Protein AF-A0A3A6N6V8-F1 (afdb_monomer_lite)

Sequence (165 aa):
DFDPGDMFRSLVLMVSLKITSVTEWADKLTKSEQQKALAHLAVDSGADLVLGHHPHVLQGIEEYRGRLILYSLGNFVFDRQIQPGTDETFILELTISGGKWKEAALTPIKIVNCQPRPAEEKKGEEILLRLQKYSQGLNTSLVIREGRGYLENKKPEDKMRSLVK

Foldseek 3Di:
DDDPVQPDPPPQPAPADDDDDPDPDPPLAAPDPVLVVVQLVCVVVPHLEYEYADSLAFAEWAQDPQHIYGNYQHDQFDAPPDDPRSQKGWDWDWDDGPSHTDKIKTFIWGQDNRHTDGDDLVVLVVNQVSRQVNHPPRQWDWDDDPSMIIIDRPDPVNVVVVVVD

Secondary structure (DSSP, 8-state):
---GGGSS-------------S-TTTTTSS--HHHHHHHHHHHHTT-SEEE---SSSB--EEEETTEEEES-BB-SS--S---TTSSEEEEEEEEEETTEEEEEEEEEEEEETTEEEEPPHHHHHHHHHHHHHHTTTTT-EEEEETTEEEEE---HHHHHHSS--

Radius of gyration: 16.56 Å; chains: 1; bounding box: 37×44×47 Å

Structure (mmCIF, N/CA/C/O backbone):
data_AF-A0A3A6N6V8-F1
#
_entry.id   AF-A0A3A6N6V8-F1
#
loop_
_atom_site.group_PDB
_atom_site.id
_atom_site.type_symbol
_atom_site.label_atom_id
_atom_site.label_alt_id
_atom_site.label_comp_id
_atom_site.label_asym_id
_atom_site.label_entity_id
_atom_site.label_seq_id
_atom_site.pdbx_PDB_ins_code
_atom_site.Cartn_x
_atom_site.Cartn_y
_atom_site.Cartn_z
_atom_site.occupancy
_atom_site.B_iso_or_equiv
_atom_site.auth_seq_id
_atom_site.auth_comp_id
_atom_site.auth_asym_id
_atom_site.auth_atom_id
_atom_site.pdbx_PDB_model_num
ATOM 1 N N . ASP A 1 1 ? -8.612 -24.478 22.063 1.00 39.72 1 ASP A N 1
ATOM 2 C CA . ASP A 1 1 ? -9.962 -24.120 21.594 1.00 39.72 1 ASP A CA 1
ATOM 3 C C . ASP A 1 1 ? -9.860 -23.360 20.286 1.00 39.72 1 ASP A C 1
ATOM 5 O O . ASP A 1 1 ? -9.450 -22.209 20.268 1.00 39.72 1 ASP A O 1
ATOM 9 N N . PHE A 1 2 ? -10.080 -24.079 19.187 1.00 37.66 2 PHE A N 1
ATOM 10 C CA . PHE A 1 2 ? -10.041 -23.584 17.812 1.00 37.66 2 PHE A CA 1
ATOM 11 C C . PHE A 1 2 ? -11.498 -23.471 17.361 1.00 37.66 2 PHE A C 1
ATOM 13 O O . PHE A 1 2 ? -12.161 -24.499 17.235 1.00 37.66 2 PHE A O 1
ATOM 20 N N . ASP A 1 3 ? -12.007 -22.246 17.219 1.00 39.50 3 ASP A N 1
ATOM 21 C CA . ASP A 1 3 ? -13.372 -21.985 16.756 1.00 39.50 3 ASP A CA 1
ATOM 22 C C . ASP A 1 3 ? -13.388 -21.936 15.214 1.00 39.50 3 ASP A C 1
ATOM 24 O O . ASP A 1 3 ? -12.788 -21.035 14.620 1.00 39.50 3 ASP A O 1
ATOM 28 N N . PRO A 1 4 ? -14.049 -22.888 14.530 1.00 47.50 4 PRO A N 1
ATOM 29 C CA . PRO A 1 4 ? -14.130 -22.917 13.070 1.00 47.50 4 PRO A CA 1
ATOM 30 C C . PRO A 1 4 ? -14.914 -21.738 12.468 1.00 47.50 4 PRO A C 1
ATOM 32 O O . PRO A 1 4 ? -14.865 -21.548 11.252 1.00 47.50 4 PRO A O 1
ATOM 35 N N . GLY A 1 5 ? -15.638 -20.957 13.281 1.00 40.28 5 GLY A N 1
ATOM 36 C CA . GLY A 1 5 ? -16.411 -19.789 12.846 1.00 40.28 5 GLY A CA 1
ATOM 37 C C . GLY A 1 5 ? -15.577 -18.562 12.449 1.00 40.28 5 GLY A C 1
ATOM 38 O O . GLY A 1 5 ? -16.107 -17.667 11.790 1.00 40.28 5 GLY A O 1
ATOM 39 N N . ASP A 1 6 ? -14.283 -18.534 12.790 1.00 43.00 6 ASP A N 1
ATOM 40 C CA . ASP A 1 6 ? -13.344 -17.461 12.415 1.00 43.00 6 ASP A CA 1
ATOM 41 C C . ASP A 1 6 ? -12.801 -17.597 10.978 1.00 43.00 6 ASP A C 1
ATOM 43 O O . ASP A 1 6 ? -12.171 -16.680 10.442 1.00 43.00 6 ASP A O 1
ATOM 47 N N . MET A 1 7 ? -13.071 -18.721 10.308 1.00 36.72 7 MET A N 1
ATOM 48 C CA . MET A 1 7 ? -12.764 -18.890 8.892 1.00 36.72 7 MET A CA 1
ATOM 49 C C . MET A 1 7 ? -13.855 -18.229 8.033 1.00 36.72 7 MET A C 1
ATOM 51 O O . MET A 1 7 ? -14.964 -18.737 7.907 1.00 36.72 7 MET A O 1
ATOM 55 N N . PHE A 1 8 ? -13.502 -17.127 7.368 1.00 38.22 8 PHE A N 1
ATOM 56 C CA . PHE A 1 8 ? -14.240 -16.521 6.244 1.00 38.22 8 PHE A CA 1
ATOM 57 C C . PHE A 1 8 ? -15.467 -15.649 6.560 1.00 38.22 8 PHE A C 1
ATOM 59 O O . PHE A 1 8 ? -16.519 -15.766 5.930 1.00 38.22 8 PHE A O 1
ATOM 66 N N . ARG A 1 9 ? -15.293 -14.639 7.418 1.00 30.67 9 ARG A N 1
ATOM 67 C CA . ARG A 1 9 ? -16.097 -13.402 7.341 1.00 30.67 9 ARG A CA 1
ATOM 68 C C . ARG A 1 9 ? -15.229 -12.152 7.198 1.00 30.67 9 ARG A C 1
ATOM 70 O O . ARG A 1 9 ? -15.380 -11.194 7.942 1.00 30.67 9 ARG A O 1
ATOM 77 N N .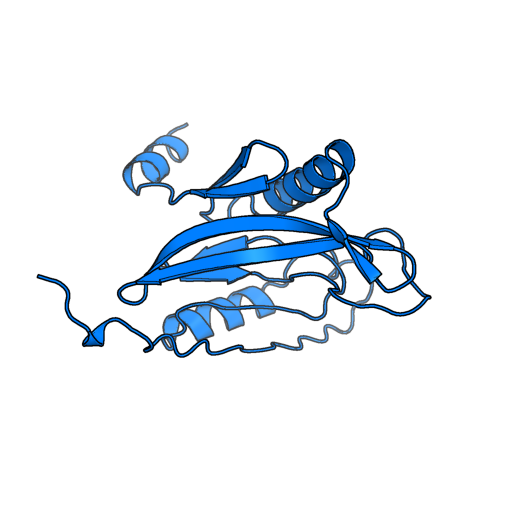 SER A 1 10 ? -14.328 -12.136 6.221 1.00 33.53 10 SER A N 1
ATOM 78 C CA . SER A 1 10 ? -13.775 -10.878 5.711 1.00 33.53 10 SER A CA 1
ATOM 79 C C . SER A 1 10 ? -14.559 -10.476 4.463 1.00 33.53 10 SER A C 1
ATOM 81 O O . SER A 1 10 ? -14.251 -10.876 3.342 1.00 33.53 10 SER A O 1
ATOM 83 N N . LEU A 1 11 ? -15.619 -9.687 4.651 1.00 31.56 11 LEU A N 1
ATOM 84 C CA . LEU A 1 11 ? -16.211 -8.939 3.547 1.00 31.56 11 LEU A CA 1
ATOM 85 C C . LEU A 1 11 ? -15.203 -7.844 3.167 1.00 31.56 11 LEU A C 1
ATOM 87 O O . LEU A 1 11 ? -15.182 -6.769 3.759 1.00 31.56 11 LEU A O 1
ATOM 91 N N . VAL A 1 12 ? -14.321 -8.130 2.209 1.00 34.94 12 VAL A N 1
ATOM 92 C CA . VAL A 1 12 ? -13.435 -7.115 1.627 1.00 34.94 12 VAL A CA 1
ATOM 93 C C . VAL A 1 12 ? -14.300 -6.219 0.744 1.00 34.94 12 VAL A C 1
ATOM 95 O O . VAL A 1 12 ? -14.546 -6.523 -0.422 1.00 34.94 12 VAL A O 1
ATOM 98 N N . LEU A 1 13 ? -14.814 -5.123 1.306 1.00 28.58 13 LEU A N 1
ATOM 99 C CA . LEU A 1 13 ? -15.508 -4.105 0.524 1.00 28.58 13 LEU A CA 1
ATOM 100 C C . LEU A 1 13 ? -14.460 -3.324 -0.287 1.00 28.58 13 LEU A C 1
ATOM 102 O O . LEU A 1 13 ? -13.893 -2.336 0.171 1.00 28.58 13 LEU A O 1
ATOM 106 N N . MET A 1 14 ? -14.160 -3.798 -1.497 1.00 35.28 14 MET A N 1
ATOM 107 C CA . MET A 1 14 ? -13.282 -3.098 -2.434 1.00 35.28 14 MET A CA 1
ATOM 108 C C . MET A 1 14 ? -14.033 -1.903 -3.032 1.00 35.28 14 MET A C 1
ATOM 110 O O . MET A 1 14 ? -14.703 -2.015 -4.057 1.00 35.28 14 MET A O 1
ATOM 114 N N . VAL A 1 15 ? -13.939 -0.741 -2.387 1.00 34.16 15 VAL A N 1
ATOM 115 C CA . VAL A 1 15 ? -14.457 0.509 -2.956 1.00 34.16 15 VAL A CA 1
ATOM 116 C C . VAL A 1 15 ? -13.404 1.082 -3.903 1.00 34.16 15 VAL A C 1
ATOM 118 O O . VAL A 1 15 ? -12.492 1.788 -3.482 1.00 34.16 15 VAL A O 1
ATOM 121 N N . SER A 1 16 ? -13.524 0.781 -5.199 1.00 37.09 16 SER A N 1
ATOM 122 C CA . SER A 1 16 ? -12.739 1.462 -6.233 1.00 37.09 16 SER A CA 1
ATOM 123 C C . SER A 1 1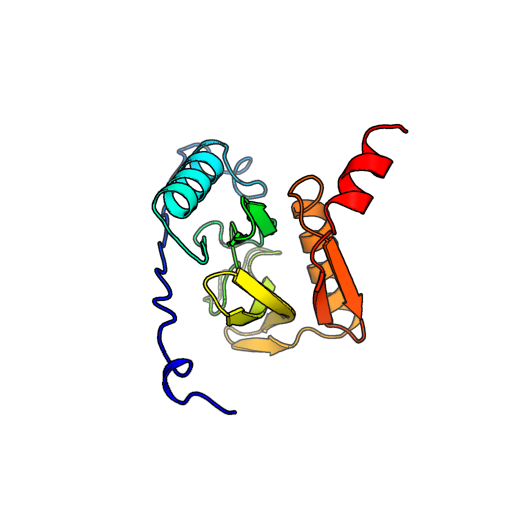6 ? -13.270 2.890 -6.405 1.00 37.09 16 SER A C 1
ATOM 125 O O . SER A 1 16 ? -14.244 3.134 -7.116 1.00 37.09 16 SER A O 1
ATOM 127 N N . LEU A 1 17 ? -12.667 3.844 -5.694 1.00 37.84 17 LEU A N 1
ATOM 128 C CA . LEU A 1 17 ? -13.006 5.262 -5.808 1.00 37.84 17 LEU A CA 1
ATOM 129 C C . LEU A 1 17 ? -12.278 5.874 -7.009 1.00 37.84 17 LEU A C 1
ATOM 131 O O . LEU A 1 17 ? -11.092 6.190 -6.937 1.00 37.84 17 LEU A O 1
ATOM 135 N N . LYS A 1 18 ? -13.002 6.077 -8.112 1.00 38.19 18 LYS A N 1
ATOM 136 C CA . LYS A 1 18 ? -12.539 6.889 -9.243 1.00 38.19 18 LYS A CA 1
ATOM 137 C C . LYS A 1 18 ? -12.805 8.363 -8.934 1.00 38.19 18 LYS A C 1
ATOM 139 O O . LYS A 1 18 ? -13.929 8.831 -9.082 1.00 38.19 18 LYS A O 1
ATOM 144 N N . ILE A 1 19 ? -11.778 9.094 -8.512 1.00 37.84 19 ILE A N 1
ATOM 145 C CA . ILE A 1 19 ? -11.842 10.555 -8.381 1.00 37.84 19 ILE A CA 1
ATOM 146 C C . ILE A 1 19 ? -11.119 11.147 -9.582 1.00 37.84 19 ILE A C 1
ATOM 148 O O . ILE A 1 19 ? -9.906 11.018 -9.712 1.00 37.84 19 ILE A O 1
ATOM 152 N N . THR A 1 20 ? -11.878 11.754 -10.487 1.00 31.00 20 THR A N 1
ATOM 153 C CA . THR A 1 20 ? -11.340 12.478 -11.640 1.00 31.00 20 THR A CA 1
ATOM 154 C C . THR A 1 20 ? -11.297 13.961 -11.270 1.00 31.00 20 THR A C 1
ATOM 156 O O . THR A 1 20 ? -12.319 14.637 -11.369 1.00 31.00 20 THR A O 1
ATOM 159 N N . SER A 1 21 ? -10.156 14.469 -10.783 1.00 30.14 21 SER A N 1
ATOM 160 C CA . SER A 1 21 ? -9.932 15.921 -10.706 1.00 30.14 21 SER A CA 1
ATOM 161 C C . SER A 1 21 ? -9.456 16.430 -12.073 1.00 30.14 21 SER A C 1
ATOM 163 O O . SER A 1 21 ? -8.667 15.783 -12.758 1.00 30.14 21 SER A O 1
ATOM 165 N N . VAL A 1 22 ? -9.990 17.577 -12.501 1.00 36.06 22 VAL A N 1
ATOM 166 C CA . VAL A 1 22 ? -9.814 18.181 -13.842 1.00 36.06 22 VAL A CA 1
ATOM 167 C C . VAL A 1 22 ? -8.504 18.991 -13.939 1.00 36.06 22 VAL A C 1
ATOM 169 O O . VAL A 1 22 ? -8.336 19.843 -14.803 1.00 36.06 22 VAL A O 1
ATOM 172 N N . THR A 1 23 ? -7.532 18.734 -13.067 1.00 32.09 23 THR A N 1
ATOM 173 C CA . THR A 1 23 ? -6.251 19.452 -13.038 1.00 32.09 23 THR A CA 1
ATOM 174 C C . THR A 1 23 ? -5.106 18.459 -13.129 1.00 32.09 23 THR A C 1
ATOM 176 O O . THR A 1 23 ? -4.561 17.984 -12.134 1.00 32.09 23 THR A O 1
ATOM 179 N N . GLU A 1 24 ? -4.779 18.094 -14.366 1.00 43.41 24 GLU A N 1
ATOM 180 C CA . GLU A 1 24 ? -3.710 17.153 -14.666 1.00 43.41 24 GLU A CA 1
ATOM 181 C C . GLU A 1 24 ? -2.352 17.667 -14.149 1.00 43.41 24 GLU A C 1
ATOM 183 O O . GLU A 1 24 ? -2.043 18.855 -14.208 1.00 43.41 24 GLU A O 1
ATOM 188 N N . TRP A 1 25 ? -1.536 16.712 -13.691 1.00 35.94 25 TRP A N 1
ATOM 189 C CA . TRP A 1 25 ? -0.103 16.781 -13.362 1.00 35.94 25 TRP A CA 1
ATOM 190 C C . TRP A 1 25 ? 0.285 17.014 -11.895 1.00 35.94 25 TRP A C 1
ATOM 192 O O . TRP A 1 25 ? 1.111 16.247 -11.402 1.00 35.94 25 TRP A O 1
ATOM 202 N N . ALA A 1 26 ? -0.317 17.950 -11.157 1.00 34.19 26 ALA A N 1
ATOM 203 C CA . ALA A 1 26 ? 0.047 18.158 -9.742 1.00 34.19 26 ALA A CA 1
ATOM 204 C C . ALA A 1 26 ? -0.595 17.124 -8.787 1.00 34.19 26 ALA A C 1
ATOM 206 O O . ALA A 1 26 ? 0.050 16.664 -7.847 1.00 34.19 26 ALA A O 1
ATOM 207 N N . ASP A 1 27 ? -1.823 16.685 -9.085 1.00 46.47 27 ASP A N 1
ATOM 208 C CA . ASP A 1 27 ? -2.627 15.797 -8.225 1.00 46.47 27 ASP A CA 1
ATOM 209 C C . ASP A 1 27 ? -2.268 14.302 -8.321 1.00 46.47 27 ASP A C 1
ATOM 211 O O . ASP A 1 27 ? -2.750 13.491 -7.534 1.00 46.47 27 ASP A O 1
ATOM 215 N N . LYS A 1 28 ? -1.427 13.883 -9.276 1.00 51.78 28 LYS A N 1
ATOM 216 C CA . LYS A 1 28 ? -1.122 12.447 -9.451 1.00 51.78 28 LYS A CA 1
ATOM 217 C C . LYS A 1 28 ? -0.224 11.895 -8.339 1.00 51.78 28 LYS A C 1
ATOM 219 O O . LYS A 1 28 ? -0.356 10.733 -7.964 1.00 51.78 28 LYS A O 1
ATOM 224 N N . LEU A 1 29 ? 0.668 12.723 -7.791 1.00 52.06 29 LEU A N 1
ATOM 225 C CA . LEU A 1 29 ? 1.706 12.296 -6.842 1.00 52.06 29 LEU A CA 1
ATOM 226 C C . LEU A 1 29 ? 1.248 12.287 -5.379 1.00 52.06 29 LEU A C 1
ATOM 228 O O . LEU A 1 29 ? 1.931 11.720 -4.525 1.00 52.06 29 LEU A O 1
ATOM 232 N N . THR A 1 30 ? 0.112 12.908 -5.071 1.00 56.19 30 THR A N 1
ATOM 233 C CA . THR A 1 30 ? -0.385 13.062 -3.702 1.00 56.19 30 THR A CA 1
ATOM 234 C C . THR A 1 30 ? -1.882 12.824 -3.655 1.00 56.19 30 THR A C 1
ATOM 236 O O . THR A 1 30 ? -2.609 13.286 -4.525 1.00 56.19 30 THR A O 1
ATOM 239 N N . LYS A 1 31 ? -2.352 12.117 -2.622 1.00 66.19 31 LYS A N 1
ATOM 240 C CA . LYS A 1 31 ? -3.789 11.949 -2.379 1.00 66.19 31 LYS A CA 1
ATOM 241 C C . LYS A 1 31 ? -4.483 13.312 -2.303 1.00 66.19 31 LYS A C 1
ATOM 243 O O . LYS A 1 31 ? -3.944 14.231 -1.686 1.00 66.19 31 LYS A O 1
ATOM 248 N N . SER A 1 32 ? -5.670 13.431 -2.891 1.00 76.00 32 SER A N 1
ATOM 249 C CA . SER A 1 32 ? -6.473 14.646 -2.739 1.00 76.00 32 SER A CA 1
ATOM 250 C C . SER A 1 32 ? -7.203 14.640 -1.393 1.00 76.00 32 SER A C 1
ATOM 252 O O . SER A 1 32 ? -7.525 13.580 -0.847 1.00 76.00 32 SER A O 1
ATOM 254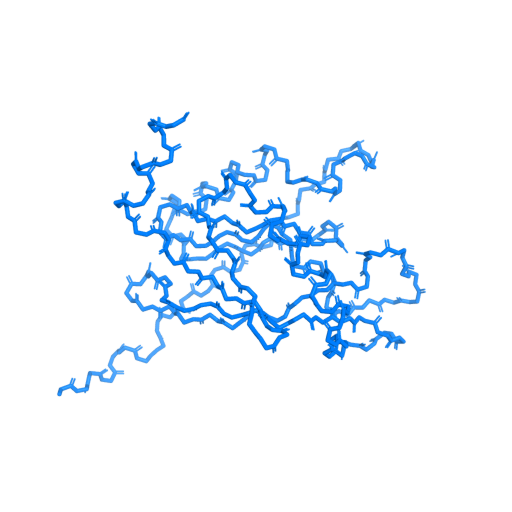 N N . GLU A 1 33 ? -7.524 15.820 -0.860 1.00 79.44 33 GLU A N 1
ATOM 255 C CA . GLU A 1 33 ? -8.320 15.922 0.374 1.00 79.44 33 GLU A CA 1
ATOM 256 C C . GLU A 1 33 ? -9.710 15.281 0.214 1.00 79.44 33 GLU A C 1
ATOM 258 O O . GLU A 1 33 ? -10.238 14.690 1.153 1.00 79.44 33 GLU A O 1
ATOM 263 N N . GLN A 1 34 ? -10.275 15.299 -0.998 1.00 77.81 34 GLN A N 1
ATOM 264 C CA . GLN A 1 34 ? -11.521 14.592 -1.314 1.00 77.81 34 GLN A CA 1
ATOM 265 C C . GLN A 1 34 ? -11.358 13.069 -1.226 1.00 77.81 34 GLN A C 1
ATOM 267 O O . GLN A 1 34 ? -12.224 12.388 -0.680 1.00 77.81 34 GLN A O 1
ATOM 272 N N . GLN A 1 35 ? -10.240 12.527 -1.722 1.00 80.06 35 GLN A N 1
ATOM 273 C CA . GLN A 1 35 ? -9.929 11.099 -1.627 1.00 80.06 35 GLN A CA 1
ATOM 274 C C . GLN A 1 35 ? -9.787 10.655 -0.175 1.00 80.06 35 GLN A C 1
ATOM 276 O O . GLN A 1 35 ? -10.323 9.616 0.209 1.00 80.06 35 GLN A O 1
ATOM 281 N N . LYS A 1 36 ? -9.117 11.473 0.639 1.00 86.00 36 LYS A N 1
ATOM 282 C CA . LYS A 1 36 ? -8.996 11.264 2.082 1.00 86.00 36 LYS A CA 1
ATOM 283 C C . LYS A 1 36 ? -10.354 11.297 2.777 1.00 86.00 36 LYS A C 1
ATOM 285 O O . LYS A 1 36 ? -10.673 10.363 3.506 1.00 86.00 36 LYS A O 1
ATOM 290 N N . ALA A 1 37 ? -11.175 12.309 2.504 1.00 85.81 37 ALA A N 1
ATOM 291 C CA . ALA A 1 37 ? -12.503 12.434 3.098 1.00 85.81 37 ALA A CA 1
ATOM 292 C C . ALA A 1 37 ? -13.407 11.236 2.763 1.00 85.81 37 ALA A C 1
ATOM 294 O O . ALA A 1 37 ? -14.061 10.695 3.652 1.00 85.81 37 ALA A O 1
ATOM 295 N N . LEU A 1 38 ? -13.410 10.776 1.507 1.00 85.69 38 LEU A N 1
ATOM 296 C CA . LEU A 1 38 ? -14.185 9.601 1.097 1.00 85.69 38 LEU A CA 1
ATOM 297 C C . LEU A 1 38 ? -13.658 8.307 1.724 1.00 85.69 38 LEU A C 1
ATOM 299 O O . LEU A 1 38 ? -14.451 7.468 2.147 1.00 85.69 38 LEU A O 1
ATOM 303 N N . ALA A 1 39 ? -12.337 8.145 1.821 1.00 86.06 39 ALA A N 1
ATOM 304 C CA . ALA A 1 39 ? -11.746 6.982 2.473 1.00 86.06 39 ALA A CA 1
ATOM 305 C C . ALA A 1 39 ? -12.059 6.945 3.979 1.00 86.06 39 ALA A C 1
ATOM 307 O O . ALA A 1 39 ? -12.404 5.890 4.512 1.00 86.06 39 ALA A O 1
ATOM 308 N N . HIS A 1 40 ? -12.006 8.095 4.657 1.00 91.75 40 HIS A N 1
ATOM 309 C CA . HIS A 1 40 ? -12.413 8.224 6.061 1.00 91.75 40 HIS A CA 1
ATOM 310 C C . HIS A 1 40 ? -13.901 7.925 6.237 1.00 91.75 40 HIS A C 1
ATOM 312 O O . HIS A 1 40 ? -14.252 7.143 7.115 1.00 91.75 40 HIS A O 1
ATOM 318 N N . LEU A 1 41 ? -14.761 8.453 5.361 1.00 88.19 41 LEU A N 1
ATOM 319 C CA . LEU A 1 41 ? -16.197 8.166 5.377 1.00 88.19 41 LEU A CA 1
ATOM 320 C C . LEU A 1 41 ? -16.486 6.670 5.196 1.00 88.19 41 LEU A C 1
ATOM 322 O O . LEU A 1 41 ? -17.364 6.133 5.869 1.00 88.19 41 LEU A O 1
ATOM 326 N N . ALA A 1 42 ? -15.752 5.984 4.317 1.00 85.38 42 ALA A N 1
ATOM 327 C CA . ALA A 1 42 ? -15.897 4.544 4.119 1.00 85.38 42 ALA A CA 1
ATOM 328 C C . ALA A 1 42 ? -15.548 3.759 5.394 1.00 85.38 42 ALA A C 1
ATOM 330 O O . ALA A 1 42 ? -16.306 2.874 5.794 1.00 85.38 42 ALA A O 1
ATOM 331 N N . VAL A 1 43 ? -14.447 4.111 6.068 1.00 87.38 43 VAL A N 1
ATOM 332 C CA . VAL A 1 43 ? -14.080 3.514 7.365 1.00 87.38 43 VAL A CA 1
ATOM 333 C C . VAL A 1 43 ? -15.130 3.818 8.432 1.00 87.38 43 VAL A C 1
ATOM 335 O O . VAL A 1 43 ? -15.554 2.911 9.144 1.00 87.38 43 VAL A O 1
ATOM 338 N N . ASP A 1 44 ? -15.601 5.062 8.509 1.00 88.25 44 ASP A N 1
ATOM 339 C CA . ASP A 1 44 ? -16.638 5.481 9.458 1.00 88.25 44 ASP A CA 1
ATOM 340 C C . ASP A 1 44 ? -17.980 4.782 9.210 1.00 88.25 44 ASP A C 1
ATOM 342 O O . ASP A 1 44 ? -18.748 4.566 10.146 1.00 88.25 44 ASP A O 1
ATOM 346 N N . SER A 1 45 ? -18.226 4.363 7.969 1.00 88.12 45 SER A N 1
ATOM 347 C CA . SER A 1 45 ? -19.389 3.566 7.567 1.00 88.12 45 SER A CA 1
ATOM 348 C C . SER A 1 45 ? -19.197 2.056 7.778 1.00 88.12 45 SER A C 1
ATOM 350 O O . SER A 1 45 ? -20.092 1.279 7.454 1.00 88.12 45 SER A O 1
ATOM 352 N N . GLY A 1 46 ? -18.050 1.627 8.319 1.00 84.06 46 GLY A N 1
ATOM 353 C CA . GLY A 1 46 ? -17.782 0.243 8.714 1.00 84.06 46 GLY A CA 1
ATOM 354 C C . GLY A 1 46 ? -16.749 -0.507 7.869 1.00 84.06 46 GLY A C 1
ATOM 355 O O . GLY A 1 46 ? -16.521 -1.685 8.136 1.00 84.06 46 GLY A O 1
ATOM 356 N N . ALA A 1 47 ? -16.098 0.120 6.883 1.00 82.56 47 ALA A N 1
ATOM 357 C CA . ALA A 1 47 ? -15.100 -0.569 6.061 1.00 82.56 47 ALA A CA 1
ATOM 358 C C . ALA A 1 47 ? -13.889 -1.044 6.890 1.00 82.56 47 ALA A C 1
ATOM 360 O O . ALA A 1 47 ? -13.268 -0.272 7.629 1.00 82.56 47 ALA A O 1
ATOM 361 N N . ASP A 1 48 ? -13.527 -2.323 6.750 1.00 80.62 48 ASP A N 1
ATOM 362 C CA . ASP A 1 48 ? -12.351 -2.921 7.405 1.00 80.62 48 ASP A CA 1
ATOM 363 C C . ASP A 1 48 ? -11.026 -2.586 6.697 1.00 80.62 48 ASP A C 1
ATOM 365 O O . ASP A 1 48 ? -9.962 -2.596 7.320 1.00 80.62 48 ASP A O 1
ATOM 369 N N . LEU A 1 49 ? -11.100 -2.250 5.407 1.00 83.50 49 LEU A N 1
ATOM 370 C CA . LEU A 1 49 ? -9.981 -1.894 4.538 1.00 83.50 49 LEU A CA 1
ATOM 371 C C . LEU A 1 49 ? -10.491 -0.995 3.405 1.00 83.50 49 LEU A C 1
ATOM 373 O O . LEU A 1 49 ? -11.546 -1.269 2.836 1.00 83.50 49 LEU A O 1
ATOM 377 N N . VAL A 1 50 ? -9.726 0.032 3.035 1.00 85.56 50 VAL A N 1
ATOM 378 C CA . VAL A 1 50 ? -9.994 0.851 1.841 1.00 85.56 50 VAL A CA 1
ATOM 379 C C . VAL A 1 50 ? -8.838 0.703 0.857 1.00 85.56 50 VAL A C 1
ATOM 381 O O . VAL A 1 50 ? -7.687 0.953 1.208 1.00 85.56 50 VAL A O 1
ATOM 384 N N . LEU A 1 51 ? -9.150 0.311 -0.382 1.00 83.75 51 LEU A N 1
ATOM 385 C CA . LEU A 1 51 ? -8.185 0.164 -1.474 1.00 83.75 51 LEU A CA 1
ATOM 386 C C . LEU A 1 51 ? -8.528 1.124 -2.614 1.00 83.75 51 LEU A C 1
ATOM 388 O O . LEU A 1 51 ? -9.438 0.885 -3.405 1.00 83.75 51 LEU A O 1
ATOM 392 N N . GLY A 1 52 ? -7.773 2.208 -2.697 1.00 79.38 52 GLY A N 1
ATOM 393 C CA . GLY A 1 52 ? -7.786 3.144 -3.804 1.00 79.38 52 GLY A CA 1
ATOM 394 C C . GLY A 1 52 ? -6.924 2.662 -4.971 1.00 79.38 52 GLY A C 1
ATOM 395 O O . GLY A 1 52 ? -5.920 1.960 -4.822 1.00 79.38 52 GLY A O 1
ATOM 396 N N . HIS A 1 53 ? -7.341 3.051 -6.166 1.00 69.62 53 HIS A N 1
ATOM 397 C CA . HIS A 1 53 ? -6.669 2.798 -7.434 1.00 69.62 53 HIS A CA 1
ATOM 398 C C . HIS A 1 53 ? -7.089 3.912 -8.403 1.00 69.62 53 HIS A C 1
ATOM 400 O O . HIS A 1 53 ? -8.075 4.582 -8.107 1.00 69.62 53 HIS A O 1
ATOM 406 N N . HIS A 1 54 ? -6.363 4.100 -9.516 1.00 72.44 54 HIS A N 1
ATOM 407 C CA . HIS A 1 54 ? -6.578 5.091 -10.601 1.00 72.44 54 HIS A CA 1
ATOM 408 C C . HIS A 1 54 ? -5.416 6.065 -10.857 1.00 72.44 54 HIS A C 1
ATOM 410 O O . HIS A 1 54 ? -5.141 6.305 -12.027 1.00 72.44 54 HIS A O 1
ATOM 416 N N . PRO A 1 55 ? -4.677 6.591 -9.861 1.00 69.25 55 PRO A N 1
ATOM 417 C CA . PRO A 1 55 ? -3.567 7.517 -10.127 1.00 69.25 55 PRO A CA 1
ATOM 418 C C . PRO A 1 55 ? -2.446 6.950 -11.014 1.00 69.25 55 PRO A C 1
ATOM 420 O O . PRO A 1 55 ? -1.568 7.698 -11.433 1.00 69.25 55 PRO A O 1
ATOM 423 N N . HIS A 1 56 ? -2.461 5.636 -11.284 1.00 76.06 56 HIS A N 1
ATOM 424 C CA . HIS A 1 56 ? -1.453 4.872 -12.031 1.00 76.06 56 HIS A CA 1
ATOM 425 C C . HIS A 1 56 ? -0.056 4.866 -11.393 1.00 76.06 56 HIS A C 1
ATOM 427 O O . HIS A 1 56 ? 0.852 4.225 -11.908 1.00 76.06 56 HIS A O 1
ATOM 433 N N . VAL A 1 57 ? 0.092 5.524 -10.243 1.00 78.94 57 VAL A N 1
ATOM 434 C CA . VAL A 1 57 ? 1.302 5.596 -9.424 1.00 78.94 57 VAL A CA 1
ATOM 435 C C . VAL A 1 57 ? 0.985 5.199 -7.987 1.00 78.94 57 VAL A C 1
ATOM 437 O O . VAL A 1 57 ? -0.174 5.231 -7.563 1.00 78.94 57 VAL A O 1
ATOM 440 N N . LEU A 1 58 ? 2.016 4.836 -7.231 1.00 83.81 58 LEU A N 1
ATOM 441 C CA . LEU A 1 58 ? 1.896 4.550 -5.805 1.00 83.81 58 LEU A CA 1
ATOM 442 C C . LEU A 1 58 ? 1.526 5.805 -5.013 1.00 83.81 58 LEU A C 1
ATOM 444 O O . LEU A 1 58 ? 2.084 6.878 -5.234 1.00 83.81 58 LEU A O 1
ATOM 448 N N . GLN A 1 59 ? 0.631 5.647 -4.042 1.00 86.62 59 GLN A N 1
ATOM 449 C CA . GLN A 1 59 ? 0.348 6.667 -3.033 1.00 86.62 59 GLN A CA 1
ATOM 450 C C . GLN A 1 59 ? 0.473 6.070 -1.631 1.00 86.62 59 GLN A C 1
ATOM 452 O O . GLN A 1 59 ? 0.561 4.856 -1.460 1.00 86.62 59 GLN A O 1
ATOM 457 N N . GLY A 1 60 ? 0.525 6.947 -0.626 1.00 88.19 60 GLY A N 1
ATOM 458 C CA . GLY A 1 60 ? 0.758 6.556 0.761 1.00 88.19 60 GLY A CA 1
ATOM 459 C C . GLY A 1 60 ? -0.288 5.592 1.317 1.00 88.19 60 GLY A C 1
ATOM 460 O O . GLY A 1 60 ? -1.399 5.462 0.798 1.00 88.19 60 GLY A O 1
ATOM 461 N N . ILE A 1 61 ? 0.087 4.949 2.413 1.00 91.69 61 ILE A N 1
ATOM 462 C CA . ILE A 1 61 ? -0.775 4.098 3.226 1.00 91.69 61 ILE A CA 1
ATOM 463 C C . ILE A 1 61 ? -1.084 4.860 4.510 1.00 91.69 61 ILE A C 1
ATOM 465 O O . ILE A 1 61 ? -0.205 5.495 5.086 1.00 91.69 61 ILE A O 1
ATOM 469 N N . GLU A 1 62 ? -2.336 4.823 4.942 1.00 91.75 62 GLU A N 1
ATOM 470 C CA . GLU A 1 62 ? -2.805 5.465 6.162 1.00 91.75 62 GLU A CA 1
ATOM 471 C C . GLU A 1 62 ? -3.473 4.458 7.089 1.00 91.75 62 GLU A C 1
ATOM 473 O O . GLU A 1 62 ? -4.184 3.555 6.652 1.00 91.75 62 GLU A O 1
ATOM 478 N N . GLU A 1 63 ? -3.261 4.647 8.386 1.00 90.81 63 GLU A N 1
ATOM 479 C CA . GLU A 1 63 ? -4.027 3.990 9.431 1.00 90.81 63 GLU A CA 1
ATOM 480 C C . GLU A 1 63 ? -5.031 5.002 9.982 1.00 90.81 63 GLU A C 1
ATOM 482 O O . GLU A 1 63 ? -4.666 6.011 10.596 1.00 90.81 63 GLU A O 1
ATOM 487 N N . TYR A 1 64 ? -6.312 4.710 9.793 1.00 90.12 64 TYR A N 1
ATOM 488 C CA . TYR A 1 64 ? -7.409 5.526 10.288 1.00 90.12 64 TYR A CA 1
ATOM 489 C C . TYR A 1 64 ? -8.333 4.664 11.147 1.00 90.12 64 TYR A C 1
ATOM 491 O O . TYR A 1 64 ? -8.854 3.650 10.693 1.00 90.12 64 TYR A O 1
ATOM 499 N N . ARG A 1 65 ? -8.493 5.032 12.426 1.00 88.44 65 ARG A N 1
ATOM 500 C CA . ARG A 1 65 ? -9.307 4.296 13.421 1.00 88.44 65 ARG A CA 1
ATOM 501 C C . ARG A 1 65 ? -8.985 2.791 13.517 1.00 88.44 65 ARG A C 1
ATOM 503 O O . ARG A 1 65 ? -9.861 1.969 13.768 1.00 88.44 65 ARG A O 1
ATOM 510 N N . GLY A 1 66 ? -7.713 2.425 13.337 1.00 86.69 66 GLY A N 1
ATOM 511 C CA . GLY A 1 66 ? -7.256 1.029 13.368 1.00 86.69 66 GLY A CA 1
ATOM 512 C C . GLY A 1 66 ? -7.590 0.222 12.107 1.00 86.69 66 GLY A C 1
ATOM 513 O O . GLY A 1 66 ? -7.485 -1.005 12.129 1.00 86.69 66 GLY A O 1
ATOM 514 N N . ARG A 1 67 ? -7.992 0.893 11.022 1.00 87.25 67 ARG A N 1
ATOM 515 C CA . ARG A 1 67 ? -8.222 0.330 9.685 1.00 87.25 67 ARG A CA 1
ATOM 516 C C . ARG A 1 67 ? -7.190 0.880 8.709 1.00 87.25 67 ARG A C 1
ATOM 518 O O . ARG A 1 67 ? -6.725 2.007 8.878 1.00 87.25 67 ARG A O 1
ATOM 525 N N . LEU A 1 68 ? -6.827 0.085 7.705 1.00 89.50 68 LEU A N 1
ATOM 526 C CA . LEU A 1 68 ? -5.880 0.511 6.676 1.00 89.50 68 LEU A CA 1
ATOM 527 C C . LEU A 1 68 ? -6.602 1.166 5.501 1.00 89.50 68 LEU A C 1
ATOM 529 O O . LEU A 1 68 ? -7.649 0.702 5.045 1.00 89.50 68 LEU A O 1
ATOM 533 N N . ILE A 1 69 ? -5.992 2.225 4.989 1.00 90.19 69 ILE A N 1
ATOM 534 C CA . ILE A 1 69 ? -6.388 2.931 3.779 1.00 90.19 69 ILE A CA 1
ATOM 535 C C . ILE A 1 69 ? -5.164 2.973 2.870 1.00 90.19 69 ILE A C 1
ATOM 537 O O . ILE A 1 69 ? -4.149 3.577 3.207 1.00 90.19 69 ILE A O 1
ATOM 541 N N . LEU A 1 70 ? -5.249 2.340 1.707 1.00 90.25 70 LEU A N 1
ATOM 542 C CA . LEU A 1 70 ? -4.234 2.433 0.666 1.00 90.25 70 LEU A CA 1
ATOM 543 C C . LEU A 1 70 ? -4.774 3.358 -0.413 1.00 90.25 70 LEU A C 1
ATOM 545 O O . LEU A 1 70 ? -5.766 3.028 -1.051 1.00 90.25 70 LEU A O 1
ATOM 549 N N . TYR A 1 71 ? -4.154 4.516 -0.625 1.00 85.00 71 TYR A N 1
ATOM 550 C CA . TYR A 1 71 ? -4.710 5.513 -1.546 1.00 85.00 71 TYR A CA 1
ATOM 551 C C . TYR A 1 71 ? -4.520 5.146 -3.023 1.00 85.00 71 TYR A C 1
ATOM 553 O O . TYR A 1 71 ? -5.388 5.426 -3.848 1.00 85.00 71 TYR A O 1
ATOM 561 N N . SER A 1 72 ? -3.418 4.478 -3.363 1.00 84.00 72 SER A N 1
ATOM 562 C CA . SER A 1 72 ? -3.202 3.927 -4.700 1.00 84.00 72 SER A CA 1
ATOM 563 C C . SER A 1 72 ? -2.146 2.831 -4.680 1.00 84.00 72 SER A C 1
ATOM 565 O O . SER A 1 72 ? -1.022 3.048 -4.226 1.00 84.00 72 SER A O 1
ATOM 567 N N . LEU A 1 73 ? -2.505 1.680 -5.245 1.00 82.69 73 LEU A N 1
A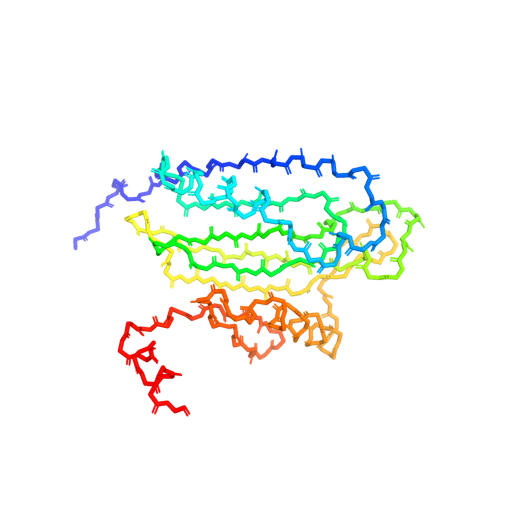TOM 568 C CA . LEU A 1 73 ? -1.615 0.534 -5.456 1.00 82.69 73 LEU A CA 1
ATOM 569 C C . LEU A 1 73 ? -0.732 0.658 -6.713 1.00 82.69 73 LEU A C 1
ATOM 571 O O . LEU A 1 73 ? 0.097 -0.215 -6.959 1.00 82.69 73 LEU A O 1
ATOM 575 N N . GLY A 1 74 ? -0.899 1.706 -7.527 1.00 78.25 74 GLY A N 1
ATOM 576 C CA . GLY A 1 74 ? -0.278 1.771 -8.857 1.00 78.25 74 GLY A CA 1
ATOM 577 C C . GLY A 1 74 ? -0.861 0.723 -9.810 1.00 78.25 74 GLY A C 1
ATOM 578 O O . GLY A 1 74 ? -1.919 0.161 -9.531 1.00 78.25 74 GLY A O 1
ATOM 579 N N . ASN A 1 75 ? -0.204 0.468 -10.942 1.00 78.38 75 ASN A N 1
ATOM 580 C CA . ASN A 1 75 ? -0.666 -0.515 -11.928 1.00 78.38 75 ASN A CA 1
ATOM 581 C C . ASN A 1 75 ? -0.118 -1.912 -11.619 1.00 78.38 75 ASN A C 1
ATOM 583 O O . ASN A 1 75 ? 1.082 -2.054 -11.425 1.00 78.38 75 ASN A O 1
ATOM 587 N N . PHE A 1 76 ? -0.960 -2.952 -11.660 1.00 75.62 76 PHE A N 1
ATOM 588 C CA . PHE A 1 76 ? -0.497 -4.344 -11.528 1.00 75.62 76 PHE A CA 1
ATOM 589 C C . PHE A 1 76 ? -0.179 -5.004 -12.880 1.00 75.62 76 PHE A C 1
ATOM 591 O O . PHE A 1 76 ? 0.777 -5.764 -13.006 1.00 75.62 76 PHE A O 1
ATOM 598 N N . VAL A 1 77 ? -0.947 -4.662 -13.916 1.00 75.06 77 VAL A N 1
ATOM 599 C CA . VAL A 1 77 ? -0.702 -5.020 -15.320 1.00 75.06 77 VAL A CA 1
ATOM 600 C C . VAL A 1 77 ? -1.006 -3.782 -16.158 1.00 75.06 77 VAL A C 1
ATOM 602 O O . VAL A 1 77 ? -2.033 -3.140 -15.942 1.00 75.06 77 VAL A O 1
ATOM 605 N N . PHE A 1 78 ? -0.120 -3.424 -17.088 1.00 69.94 78 PHE A N 1
ATOM 606 C CA . PHE A 1 78 ? -0.289 -2.243 -17.938 1.00 69.94 78 PHE A CA 1
ATOM 607 C C . PHE A 1 78 ? 0.315 -2.465 -19.328 1.00 69.94 78 PHE A C 1
ATOM 609 O O . PHE A 1 78 ? 1.204 -3.307 -19.497 1.00 69.94 78 PHE A O 1
ATOM 616 N N . ASP A 1 79 ? -0.199 -1.744 -20.323 1.00 67.81 79 ASP A N 1
ATOM 617 C CA . ASP A 1 79 ? 0.231 -1.863 -21.716 1.00 67.81 79 ASP A CA 1
ATOM 618 C C . ASP A 1 79 ? 1.582 -1.163 -21.977 1.00 67.81 79 ASP A C 1
ATOM 620 O O . ASP A 1 79 ? 2.283 -0.745 -21.057 1.00 67.81 79 ASP A O 1
ATOM 624 N N . ARG A 1 80 ? 2.007 -1.095 -23.245 1.00 56.81 80 ARG A N 1
ATOM 625 C CA . ARG A 1 80 ? 3.349 -0.623 -23.627 1.00 56.81 80 ARG A CA 1
ATOM 626 C C . ARG A 1 80 ? 3.585 0.880 -23.408 1.00 56.81 80 ARG A C 1
ATOM 628 O O . ARG A 1 80 ? 4.723 1.313 -23.583 1.00 56.81 80 ARG A O 1
ATOM 635 N N . GLN A 1 81 ? 2.581 1.675 -23.031 1.00 56.94 81 GLN A N 1
ATOM 636 C CA . GLN A 1 81 ? 2.748 3.108 -22.754 1.00 56.94 81 GLN A CA 1
ATOM 637 C C . GLN A 1 81 ? 2.995 3.365 -21.263 1.00 56.94 81 GLN A C 1
ATOM 639 O O . GLN A 1 81 ? 2.216 4.014 -20.566 1.00 56.94 81 GLN A O 1
ATOM 644 N N . ILE A 1 82 ? 4.120 2.855 -20.767 1.00 60.72 82 ILE A N 1
ATOM 645 C CA . ILE A 1 82 ? 4.555 3.072 -19.389 1.00 60.72 82 ILE A CA 1
ATOM 646 C C . ILE A 1 82 ? 5.326 4.393 -19.323 1.00 60.72 82 ILE A C 1
ATOM 648 O O . ILE A 1 82 ? 6.437 4.505 -19.844 1.00 60.72 82 ILE A O 1
ATOM 652 N N . GLN A 1 83 ? 4.750 5.397 -18.663 1.00 67.44 83 GLN A N 1
ATOM 653 C CA . GLN A 1 83 ? 5.518 6.565 -18.235 1.00 67.44 83 GLN A CA 1
ATOM 654 C C . GLN A 1 83 ? 6.406 6.159 -17.046 1.00 67.44 83 GLN A C 1
ATOM 656 O O . GLN A 1 83 ? 5.964 5.370 -16.211 1.00 67.44 83 GLN A O 1
ATOM 661 N N . PRO A 1 84 ? 7.641 6.676 -16.921 1.00 68.25 84 PRO A N 1
ATOM 662 C CA . PRO A 1 84 ? 8.501 6.344 -15.787 1.00 68.25 84 PRO A CA 1
ATOM 663 C C . PRO A 1 84 ? 7.784 6.548 -14.443 1.00 68.25 84 PRO A C 1
ATOM 665 O O . PRO A 1 84 ? 7.292 7.642 -14.165 1.00 68.25 84 PRO A O 1
ATOM 668 N N . GLY A 1 85 ? 7.719 5.499 -13.615 1.00 70.69 85 GLY A N 1
ATOM 669 C CA . GLY A 1 85 ? 7.027 5.523 -12.321 1.00 70.69 85 GLY A CA 1
ATOM 670 C C . GLY A 1 85 ? 5.587 4.998 -12.341 1.00 70.69 85 GLY A C 1
ATOM 671 O O . GLY A 1 85 ? 4.986 4.896 -11.273 1.00 70.69 85 GLY A O 1
ATOM 672 N N . THR A 1 86 ? 5.036 4.631 -13.507 1.00 77.94 86 THR A N 1
ATOM 673 C CA . THR A 1 86 ? 3.744 3.919 -13.622 1.00 77.94 86 THR A CA 1
ATOM 674 C C . THR A 1 86 ? 3.896 2.403 -13.792 1.00 77.94 86 THR A C 1
ATOM 676 O O . THR A 1 86 ? 2.895 1.687 -13.865 1.00 77.94 86 THR A O 1
ATOM 679 N N . ASP A 1 87 ? 5.139 1.910 -13.838 1.00 83.00 87 ASP A N 1
ATOM 680 C CA . ASP A 1 87 ? 5.540 0.497 -13.848 1.00 83.00 87 ASP A CA 1
ATOM 681 C C . ASP A 1 87 ? 5.718 -0.106 -12.454 1.00 83.00 87 ASP A C 1
ATOM 683 O O . ASP A 1 87 ? 6.163 -1.245 -12.330 1.00 83.00 87 ASP A O 1
ATOM 687 N N . GLU A 1 88 ? 5.412 0.635 -11.397 1.00 87.00 88 GLU A N 1
ATOM 688 C CA . GLU A 1 88 ? 5.700 0.220 -10.030 1.00 87.00 88 GLU A CA 1
ATOM 689 C C . GLU A 1 88 ? 4.418 -0.019 -9.241 1.00 87.00 88 GLU A C 1
ATOM 691 O O . GLU A 1 88 ? 3.463 0.761 -9.279 1.00 87.00 88 GLU A O 1
ATOM 696 N N . THR A 1 89 ? 4.419 -1.122 -8.503 1.00 88.25 89 THR A N 1
ATOM 697 C CA . THR A 1 89 ? 3.311 -1.563 -7.661 1.00 88.25 89 THR A CA 1
ATOM 698 C C . THR A 1 89 ? 3.852 -2.415 -6.516 1.00 88.25 89 THR A C 1
ATOM 700 O O . THR A 1 89 ? 5.065 -2.553 -6.331 1.00 88.25 89 THR A O 1
ATOM 703 N N . PHE A 1 90 ? 2.969 -2.985 -5.713 1.00 89.25 90 PHE A N 1
ATOM 704 C CA . PHE A 1 90 ? 3.326 -3.969 -4.709 1.00 89.25 90 PHE A CA 1
ATOM 705 C C . PHE A 1 90 ? 2.180 -4.952 -4.504 1.00 89.25 90 PHE A C 1
ATOM 707 O O . PHE A 1 90 ? 1.010 -4.625 -4.703 1.00 89.25 90 PHE A O 1
ATOM 714 N N . ILE A 1 91 ? 2.520 -6.157 -4.065 1.00 89.06 91 ILE A N 1
ATOM 715 C CA . ILE A 1 91 ? 1.546 -7.101 -3.523 1.00 89.06 91 ILE A CA 1
ATOM 716 C C . ILE A 1 91 ? 1.407 -6.798 -2.035 1.00 89.06 91 ILE A C 1
ATOM 718 O O . ILE A 1 91 ? 2.405 -6.787 -1.315 1.00 89.06 91 ILE A O 1
ATOM 722 N N . LEU A 1 92 ? 0.176 -6.536 -1.597 1.00 88.19 92 LEU A N 1
ATOM 723 C CA . LEU A 1 92 ? -0.180 -6.460 -0.186 1.00 88.19 92 LEU A CA 1
ATOM 724 C C . LEU A 1 92 ? -0.662 -7.835 0.276 1.00 88.19 92 LEU A C 1
ATOM 726 O O . LEU A 1 92 ? -1.680 -8.332 -0.203 1.00 88.19 92 LEU A O 1
ATOM 730 N N . GLU A 1 93 ? 0.029 -8.400 1.253 1.00 89.00 93 GLU A N 1
ATOM 731 C CA . GLU A 1 93 ? -0.432 -9.548 2.028 1.00 89.00 93 GLU A CA 1
ATOM 732 C C . GLU A 1 93 ? -0.919 -9.029 3.377 1.00 89.00 93 GLU A C 1
ATOM 734 O O . GLU A 1 93 ? -0.155 -8.402 4.109 1.00 89.00 93 GLU A O 1
ATOM 739 N N . LEU A 1 94 ? -2.201 -9.232 3.684 1.00 86.94 94 LEU A N 1
ATOM 740 C CA . LEU A 1 94 ? -2.859 -8.639 4.845 1.00 86.94 94 LEU A CA 1
ATOM 741 C C . LEU A 1 94 ? -3.639 -9.694 5.625 1.00 86.94 94 LEU A C 1
ATOM 743 O O . LEU A 1 94 ? -4.516 -10.358 5.073 1.00 86.94 94 LEU A O 1
ATOM 747 N N . THR A 1 95 ? -3.395 -9.754 6.931 1.00 83.50 95 THR A N 1
ATOM 748 C CA . THR A 1 95 ? -4.164 -10.581 7.865 1.00 83.50 95 THR A CA 1
ATOM 749 C C . THR A 1 95 ? -5.105 -9.694 8.674 1.00 83.50 95 THR A C 1
ATOM 751 O O . THR A 1 95 ? -4.660 -8.799 9.400 1.00 83.50 95 THR A O 1
ATOM 754 N N . ILE A 1 96 ? -6.412 -9.949 8.573 1.00 82.19 96 ILE A N 1
ATOM 755 C CA . ILE A 1 96 ? -7.462 -9.246 9.326 1.00 82.19 96 ILE A CA 1
ATOM 756 C C . ILE A 1 96 ? -8.123 -10.232 10.291 1.00 82.19 96 ILE A C 1
ATOM 758 O O . ILE A 1 96 ? -8.517 -11.322 9.891 1.00 82.19 96 ILE A O 1
ATOM 762 N N . SER A 1 97 ? -8.275 -9.837 11.555 1.00 77.12 97 SER A N 1
ATOM 763 C CA . SER A 1 97 ? -8.982 -10.609 12.583 1.00 77.12 97 SER A CA 1
ATOM 764 C C . SER A 1 97 ? -9.775 -9.668 13.492 1.00 77.12 97 SER A C 1
ATOM 766 O O . SER A 1 97 ? -9.265 -8.626 13.914 1.00 77.12 97 SER A O 1
ATOM 768 N N . GLY A 1 98 ? -11.045 -9.999 13.758 1.00 76.19 98 GLY A N 1
ATOM 769 C CA . GLY A 1 98 ? -11.942 -9.175 14.579 1.00 76.19 98 GLY A CA 1
ATOM 770 C C . GLY A 1 98 ? -12.150 -7.755 14.036 1.00 76.19 98 GLY A C 1
ATOM 771 O O . GLY A 1 98 ? -12.218 -6.801 14.812 1.00 76.19 98 GLY A O 1
ATOM 772 N N . GLY A 1 99 ? -12.151 -7.590 12.707 1.00 71.44 99 GLY A N 1
ATOM 773 C CA . GLY A 1 99 ? -12.255 -6.282 12.054 1.00 71.44 99 GLY A CA 1
ATOM 774 C C . GLY A 1 99 ? -11.055 -5.364 12.316 1.00 71.44 99 GLY A C 1
ATOM 775 O O . GLY A 1 99 ? -11.198 -4.147 12.300 1.00 71.44 99 GLY A O 1
ATOM 776 N N . LYS A 1 100 ? -9.874 -5.899 12.633 1.00 75.94 100 LYS A N 1
ATOM 777 C CA . LYS A 1 100 ? -8.626 -5.128 12.730 1.00 75.94 100 LYS A CA 1
ATOM 778 C C . LYS A 1 100 ? -7.534 -5.847 11.962 1.00 75.94 100 LYS A C 1
ATOM 780 O O . LYS A 1 100 ? -7.459 -7.076 11.986 1.00 75.94 100 LYS A O 1
ATOM 785 N N . TRP A 1 101 ? -6.673 -5.087 11.300 1.00 83.06 101 TRP A N 1
ATOM 786 C CA . TRP A 1 101 ? -5.489 -5.666 10.687 1.00 83.06 101 TRP A CA 1
ATOM 787 C C . TRP A 1 101 ? -4.468 -6.054 11.766 1.00 83.06 101 TRP A C 1
ATOM 789 O O . TRP A 1 101 ? -4.357 -5.400 12.809 1.00 83.06 101 TRP A O 1
ATOM 799 N N . LYS A 1 102 ? -3.758 -7.157 11.539 1.00 82.88 102 LYS A N 1
ATOM 800 C CA . LYS A 1 102 ? -2.756 -7.710 12.461 1.00 82.88 102 LYS A CA 1
ATOM 801 C C . LYS A 1 102 ? -1.362 -7.625 11.876 1.00 82.88 102 LYS A C 1
ATOM 803 O O . LYS A 1 102 ? -0.449 -7.138 12.532 1.00 82.88 102 LYS A O 1
ATOM 808 N N . GLU A 1 103 ? -1.242 -8.066 10.634 1.00 83.88 103 GLU A N 1
ATOM 809 C CA . GLU A 1 103 ? 0.012 -8.151 9.904 1.00 83.88 103 GLU A CA 1
ATOM 810 C C . GLU A 1 103 ? -0.234 -7.672 8.485 1.00 83.88 103 GLU A C 1
ATOM 812 O O . GLU A 1 103 ? -1.253 -8.020 7.883 1.00 83.88 103 GLU A O 1
ATOM 817 N N . ALA A 1 104 ? 0.689 -6.868 7.969 1.00 89.62 104 ALA A N 1
ATOM 818 C CA . ALA A 1 104 ? 0.664 -6.427 6.589 1.00 89.62 104 ALA A CA 1
ATOM 819 C C . ALA A 1 104 ? 2.085 -6.440 6.025 1.00 89.62 104 ALA A C 1
ATOM 821 O O . ALA A 1 104 ? 2.962 -5.734 6.531 1.00 89.62 104 ALA A O 1
ATOM 822 N N . ALA A 1 105 ? 2.293 -7.234 4.980 1.00 89.50 105 ALA A N 1
ATOM 823 C CA . ALA A 1 105 ? 3.545 -7.328 4.248 1.00 89.50 105 ALA A CA 1
ATOM 824 C C . ALA A 1 105 ? 3.367 -6.809 2.817 1.00 89.50 105 ALA A C 1
ATOM 826 O O . ALA A 1 105 ? 2.315 -6.959 2.197 1.00 89.50 105 ALA A O 1
ATOM 827 N N . LEU A 1 106 ? 4.409 -6.171 2.303 1.00 91.88 106 LEU A N 1
ATOM 828 C CA . LEU A 1 106 ? 4.438 -5.465 1.033 1.00 91.88 106 LEU A CA 1
ATOM 829 C C . LEU A 1 106 ? 5.600 -6.015 0.217 1.00 91.88 106 LEU A C 1
ATOM 831 O O . LEU A 1 106 ? 6.767 -5.843 0.577 1.00 91.88 106 LEU A O 1
ATOM 835 N N . THR A 1 107 ? 5.282 -6.669 -0.891 1.00 92.06 107 THR A N 1
ATOM 836 C CA . THR A 1 107 ? 6.283 -7.198 -1.819 1.00 92.06 107 THR A CA 1
ATOM 837 C C . THR A 1 107 ? 6.354 -6.265 -3.026 1.00 92.06 107 THR A C 1
ATOM 839 O O . THR A 1 107 ? 5.372 -6.193 -3.767 1.00 92.06 107 THR A O 1
ATOM 842 N N . PRO A 1 108 ? 7.454 -5.517 -3.232 1.00 92.25 108 PRO A N 1
ATOM 843 C CA . PRO A 1 108 ? 7.555 -4.563 -4.330 1.00 92.25 108 PRO A CA 1
ATOM 844 C C . PRO A 1 108 ? 7.594 -5.289 -5.677 1.00 92.25 108 PRO A C 1
ATOM 846 O O . PRO A 1 108 ? 8.335 -6.255 -5.865 1.00 92.25 108 PRO A O 1
ATOM 849 N N . ILE A 1 109 ? 6.802 -4.802 -6.626 1.00 90.50 109 ILE A N 1
ATOM 850 C CA . ILE A 1 109 ? 6.643 -5.375 -7.962 1.00 90.50 109 ILE A CA 1
ATOM 851 C C . ILE A 1 109 ? 6.968 -4.311 -9.004 1.00 90.50 109 ILE A C 1
ATOM 853 O O . ILE A 1 109 ? 6.597 -3.141 -8.871 1.00 90.50 109 ILE A O 1
ATOM 857 N N . LYS A 1 110 ? 7.619 -4.747 -10.079 1.00 88.50 110 LYS A N 1
ATOM 858 C CA . LYS A 1 110 ? 7.844 -3.948 -11.276 1.00 88.50 110 LYS A CA 1
ATOM 859 C C . LYS A 1 110 ? 7.199 -4.609 -12.487 1.00 88.50 110 LYS A C 1
ATOM 861 O O . LYS A 1 110 ? 7.317 -5.819 -12.680 1.00 88.50 110 LYS A O 1
ATOM 866 N N . ILE A 1 111 ? 6.547 -3.814 -13.322 1.00 86.12 111 ILE A N 1
ATOM 867 C CA . ILE A 1 111 ? 6.028 -4.254 -14.611 1.00 86.12 111 ILE A CA 1
ATOM 868 C C . ILE A 1 111 ? 7.150 -4.146 -15.641 1.00 86.12 111 ILE A C 1
ATOM 870 O O . ILE A 1 111 ? 7.637 -3.061 -15.948 1.00 86.12 111 ILE A O 1
ATOM 874 N N . VAL A 1 112 ? 7.541 -5.281 -16.212 1.00 83.50 112 VAL A N 1
ATOM 875 C CA . VAL A 1 112 ? 8.521 -5.356 -17.301 1.00 83.50 112 VAL A CA 1
ATOM 876 C C . VAL A 1 112 ? 7.874 -6.099 -18.459 1.00 83.50 112 VAL A C 1
ATOM 878 O O . VAL A 1 112 ? 7.400 -7.219 -18.286 1.00 83.50 112 VAL A O 1
ATOM 881 N N . ASN A 1 113 ? 7.835 -5.487 -19.644 1.00 84.12 113 ASN A N 1
ATOM 882 C CA . ASN A 1 113 ? 7.186 -6.058 -20.833 1.00 84.12 113 ASN A CA 1
ATOM 883 C C . ASN A 1 113 ? 5.730 -6.498 -20.575 1.00 84.12 113 ASN A C 1
ATOM 885 O O . ASN A 1 113 ? 5.338 -7.601 -20.951 1.00 84.12 113 ASN A O 1
ATOM 889 N N . CYS A 1 114 ? 4.945 -5.642 -19.910 1.00 81.00 114 CYS A N 1
ATOM 890 C CA . CYS A 1 114 ? 3.547 -5.905 -19.536 1.00 81.00 114 CYS A CA 1
ATOM 891 C C . CYS A 1 114 ? 3.353 -7.079 -18.555 1.00 81.00 114 CYS A C 1
ATOM 893 O O . CYS A 1 114 ? 2.237 -7.569 -18.401 1.00 81.00 114 CYS A O 1
ATOM 895 N N . GLN A 1 115 ? 4.418 -7.534 -17.885 1.00 83.12 115 GLN A N 1
ATOM 896 C CA . GLN A 1 115 ? 4.361 -8.615 -16.901 1.00 83.12 115 GLN A CA 1
ATOM 897 C C . GLN A 1 115 ? 4.819 -8.120 -15.525 1.00 83.12 115 GLN A C 1
ATOM 899 O O . GLN A 1 115 ? 5.924 -7.576 -15.427 1.00 83.12 115 GLN A O 1
ATOM 904 N N . PRO A 1 116 ? 4.026 -8.325 -14.459 1.00 86.56 116 PRO A N 1
ATOM 905 C CA . PRO A 1 116 ? 4.469 -8.048 -13.102 1.00 86.56 116 PRO A CA 1
ATOM 906 C C . PRO A 1 116 ? 5.539 -9.058 -12.688 1.00 86.56 116 PRO A C 1
ATOM 908 O O . PRO A 1 116 ? 5.382 -10.268 -12.869 1.00 86.56 116 PRO A O 1
ATOM 911 N N . ARG A 1 117 ? 6.636 -8.561 -12.123 1.00 89.69 117 ARG A N 1
ATOM 912 C CA . ARG A 1 117 ? 7.718 -9.369 -11.552 1.00 89.69 117 ARG A CA 1
ATOM 913 C C . ARG A 1 117 ? 8.144 -8.777 -10.211 1.00 89.69 117 ARG A C 1
ATOM 915 O O . ARG A 1 117 ? 8.112 -7.551 -10.080 1.00 89.69 117 ARG A O 1
ATOM 922 N N . PRO A 1 118 ? 8.558 -9.599 -9.230 1.00 90.00 118 PRO A N 1
ATOM 923 C CA . PRO A 1 118 ? 9.229 -9.087 -8.041 1.00 90.00 118 PRO A CA 1
ATOM 924 C C . PRO A 1 118 ? 10.357 -8.137 -8.440 1.00 90.00 118 PRO A C 1
ATOM 926 O O . PRO A 1 118 ? 11.135 -8.440 -9.348 1.00 90.00 118 PRO A O 1
ATOM 929 N N . ALA A 1 119 ? 10.393 -6.963 -7.817 1.00 89.81 119 ALA A N 1
ATOM 930 C CA . ALA A 1 119 ? 11.447 -5.998 -8.078 1.00 89.81 119 ALA A CA 1
ATOM 931 C C . ALA A 1 119 ? 12.792 -6.547 -7.576 1.00 89.81 119 ALA A C 1
ATOM 933 O O . ALA A 1 119 ? 12.856 -7.211 -6.544 1.00 89.81 119 ALA A O 1
ATOM 934 N N . GLU A 1 120 ? 13.871 -6.243 -8.298 1.00 90.06 120 GLU A N 1
ATOM 935 C CA . GLU A 1 120 ? 15.234 -6.498 -7.823 1.00 90.06 120 GLU A CA 1
ATOM 936 C C . GLU A 1 120 ? 15.483 -5.759 -6.505 1.00 90.06 120 GLU A C 1
ATOM 938 O O . GLU A 1 120 ? 14.958 -4.663 -6.323 1.00 90.06 120 GLU A O 1
ATOM 943 N N . GLU A 1 121 ? 16.318 -6.312 -5.626 1.00 86.25 121 GLU A N 1
ATOM 944 C CA . GLU A 1 121 ? 16.526 -5.843 -4.247 1.00 86.25 121 GLU A CA 1
ATOM 945 C C . GLU A 1 121 ? 16.692 -4.317 -4.142 1.00 86.25 121 GLU A C 1
ATOM 947 O O . GLU A 1 121 ? 15.866 -3.639 -3.530 1.00 86.25 121 GLU A O 1
ATOM 952 N N . LYS A 1 122 ? 17.663 -3.747 -4.869 1.00 89.38 122 LYS A N 1
ATOM 953 C CA . LYS A 1 122 ? 17.910 -2.296 -4.892 1.00 89.38 122 LYS A CA 1
ATOM 954 C C . LYS A 1 122 ? 16.686 -1.492 -5.346 1.00 89.38 122 LYS A C 1
ATOM 956 O O . LYS A 1 122 ? 16.371 -0.448 -4.779 1.00 89.38 122 LYS A O 1
ATOM 961 N N . LYS A 1 123 ? 15.985 -1.957 -6.385 1.00 89.19 123 LYS A N 1
ATOM 962 C CA . LYS A 1 123 ? 14.819 -1.246 -6.926 1.00 89.19 123 LYS A CA 1
ATOM 963 C C . LYS A 1 123 ? 13.598 -1.395 -6.020 1.00 89.19 123 LYS A C 1
ATOM 965 O O . LYS A 1 123 ? 12.831 -0.445 -5.873 1.00 89.19 123 LYS A O 1
ATOM 970 N N . GLY A 1 124 ? 13.431 -2.562 -5.408 1.00 89.81 124 GLY A N 1
ATOM 971 C CA . GLY A 1 124 ? 12.400 -2.834 -4.418 1.00 89.81 124 GLY A CA 1
ATOM 972 C C . GLY A 1 124 ? 12.535 -1.912 -3.214 1.00 89.81 124 GLY A C 1
ATOM 973 O O . GLY A 1 124 ? 11.555 -1.280 -2.821 1.00 89.81 124 GLY A O 1
ATOM 974 N N . GLU A 1 125 ? 13.753 -1.732 -2.704 1.00 90.94 125 GLU A N 1
ATOM 975 C CA . GLU A 1 125 ? 14.033 -0.768 -1.638 1.00 90.94 125 GLU A CA 1
ATOM 976 C C . GLU A 1 125 ? 13.677 0.668 -2.044 1.00 90.94 125 GLU A C 1
ATOM 978 O O . GLU A 1 125 ? 12.992 1.360 -1.294 1.00 90.94 125 GLU A O 1
ATOM 983 N N . GLU A 1 126 ? 14.042 1.118 -3.249 1.00 91.00 126 GLU A N 1
ATOM 984 C CA . GLU A 1 126 ? 13.669 2.455 -3.745 1.00 91.00 126 GLU A CA 1
ATOM 985 C C . GLU A 1 126 ? 12.146 2.669 -3.823 1.00 91.00 126 GLU A C 1
ATOM 987 O O . GLU A 1 126 ? 11.652 3.779 -3.592 1.00 91.00 126 GLU A O 1
ATOM 992 N N . ILE A 1 127 ? 11.390 1.633 -4.197 1.00 90.19 127 ILE A N 1
ATOM 993 C CA . ILE A 1 127 ? 9.921 1.658 -4.228 1.00 90.19 127 ILE A CA 1
ATOM 994 C C . ILE A 1 127 ? 9.374 1.784 -2.801 1.00 90.19 127 ILE A C 1
ATOM 996 O O . ILE A 1 127 ? 8.559 2.667 -2.522 1.00 90.19 127 ILE A O 1
ATOM 1000 N N . LEU A 1 128 ? 9.860 0.950 -1.882 1.00 91.94 128 LEU A N 1
ATOM 1001 C CA . LEU A 1 128 ? 9.416 0.935 -0.488 1.00 91.94 128 LEU A CA 1
ATOM 1002 C C . LEU A 1 128 ? 9.786 2.225 0.258 1.00 91.94 128 LEU A C 1
ATOM 1004 O O . LEU A 1 128 ? 8.975 2.732 1.030 1.00 91.94 128 LEU A O 1
ATOM 1008 N N . LEU A 1 129 ? 10.955 2.812 -0.006 1.00 91.19 129 LEU A N 1
ATOM 1009 C CA . LEU A 1 129 ? 11.365 4.102 0.561 1.00 91.19 129 LEU A CA 1
ATOM 1010 C C . LEU A 1 129 ? 10.467 5.249 0.083 1.00 91.19 129 LEU A C 1
ATOM 1012 O O . LEU A 1 129 ? 10.104 6.130 0.866 1.00 91.19 129 LEU A O 1
ATOM 1016 N N . ARG A 1 130 ? 10.049 5.236 -1.189 1.00 90.00 130 ARG A N 1
ATOM 1017 C CA . ARG A 1 130 ? 9.066 6.208 -1.695 1.00 90.00 130 ARG A CA 1
ATOM 1018 C C . ARG A 1 130 ? 7.706 6.018 -1.046 1.00 90.00 130 ARG A C 1
ATOM 1020 O O . ARG A 1 130 ? 7.110 6.998 -0.606 1.00 90.00 130 ARG A O 1
ATOM 1027 N N . LEU A 1 131 ? 7.254 4.775 -0.908 1.00 89.44 131 LEU A N 1
ATOM 1028 C CA . LEU A 1 131 ? 6.017 4.459 -0.201 1.00 89.44 131 LEU A CA 1
ATOM 1029 C C . LEU A 1 131 ? 6.069 4.917 1.264 1.00 89.44 131 LEU A C 1
ATOM 1031 O O . LEU A 1 131 ? 5.109 5.508 1.759 1.00 89.44 131 LEU A O 1
ATOM 1035 N N . GLN A 1 132 ? 7.206 4.722 1.937 1.00 90.00 132 GLN A N 1
ATOM 1036 C CA . GLN A 1 132 ? 7.439 5.208 3.295 1.00 90.00 132 GLN A CA 1
ATOM 1037 C C . GLN A 1 132 ? 7.321 6.733 3.345 1.00 90.00 132 GLN A C 1
ATOM 1039 O O . GLN A 1 132 ? 6.602 7.253 4.196 1.00 90.00 132 GLN A O 1
ATOM 1044 N N . LYS A 1 133 ? 7.951 7.446 2.401 1.00 89.25 133 LYS A N 1
ATOM 1045 C CA . LYS A 1 133 ? 7.859 8.907 2.277 1.00 89.25 133 LYS A CA 1
ATOM 1046 C C . LYS A 1 133 ? 6.417 9.380 2.069 1.00 89.25 133 LYS A C 1
ATOM 1048 O O . LYS A 1 133 ? 5.986 10.303 2.750 1.00 89.25 133 LYS A O 1
ATOM 1053 N N . TYR A 1 134 ? 5.653 8.740 1.185 1.00 88.62 134 TYR A N 1
ATOM 1054 C CA . TYR A 1 134 ? 4.245 9.091 0.948 1.00 88.62 134 TYR A CA 1
ATOM 1055 C C . TYR A 1 134 ? 3.335 8.802 2.146 1.00 88.62 134 TYR A C 1
ATOM 1057 O O . TYR A 1 134 ? 2.272 9.409 2.269 1.00 88.62 134 TYR A O 1
ATOM 1065 N N . SER A 1 135 ? 3.753 7.884 3.017 1.00 88.56 135 SER A N 1
ATOM 1066 C CA . SER A 1 135 ? 3.016 7.478 4.218 1.00 88.56 135 SER A CA 1
ATOM 1067 C C . SER A 1 135 ? 3.424 8.265 5.472 1.00 88.56 135 SER A C 1
ATOM 1069 O O . SER A 1 135 ? 2.880 8.048 6.557 1.00 88.56 135 SER A O 1
ATOM 1071 N N . GLN A 1 136 ? 4.370 9.205 5.357 1.00 86.06 136 GLN A N 1
ATOM 1072 C CA . GLN A 1 136 ? 4.755 10.077 6.467 1.00 86.06 136 GLN A CA 1
ATOM 1073 C C . GLN A 1 136 ? 3.560 10.924 6.926 1.00 86.06 136 GLN A C 1
ATOM 1075 O O . GLN A 1 136 ? 2.841 11.510 6.120 1.00 86.06 136 GLN A O 1
ATOM 1080 N N . GLY A 1 137 ? 3.336 10.973 8.242 1.00 84.62 137 GLY A N 1
ATOM 1081 C CA . GLY A 1 137 ? 2.210 11.702 8.836 1.00 84.62 137 GLY A CA 1
ATOM 1082 C C . GLY A 1 137 ? 0.850 10.997 8.742 1.00 84.62 137 GLY A C 1
ATOM 1083 O O . GLY A 1 137 ? -0.146 11.578 9.159 1.00 84.62 137 GLY A O 1
ATOM 1084 N N . LEU A 1 138 ? 0.785 9.754 8.246 1.00 87.00 138 LEU A N 1
ATOM 1085 C CA . LEU A 1 138 ? -0.468 8.999 8.063 1.00 87.00 138 LEU A CA 1
ATOM 1086 C C . LEU A 1 138 ? -0.692 7.893 9.095 1.00 87.00 138 LEU A C 1
ATOM 1088 O O . LEU A 1 138 ? -1.340 6.889 8.823 1.00 87.00 138 LEU A O 1
ATOM 1092 N N . ASN A 1 139 ? -0.145 8.070 10.296 1.00 88.44 139 ASN A N 1
ATOM 1093 C CA . ASN A 1 139 ? -0.285 7.138 11.420 1.00 88.44 139 ASN A CA 1
ATOM 1094 C C . ASN A 1 139 ? 0.197 5.696 11.176 1.00 88.44 139 ASN A C 1
ATOM 1096 O O . ASN A 1 139 ? 0.055 4.871 12.069 1.00 88.44 139 ASN A O 1
ATOM 1100 N N . THR A 1 140 ? 0.841 5.406 10.047 1.00 87.00 140 THR A N 1
ATOM 1101 C CA . THR A 1 140 ? 1.475 4.116 9.749 1.00 87.00 140 THR A CA 1
ATOM 1102 C C . THR A 1 140 ? 2.974 4.142 10.031 1.00 87.00 140 THR A C 1
ATOM 1104 O O . THR A 1 140 ? 3.623 5.187 9.912 1.00 87.00 140 THR A O 1
ATOM 1107 N N . SER A 1 141 ? 3.551 2.981 10.341 1.00 88.00 141 SER A N 1
ATOM 1108 C CA . SER A 1 141 ? 5.000 2.763 10.330 1.00 88.00 141 SER A CA 1
ATOM 1109 C C . SER A 1 141 ? 5.335 1.692 9.302 1.00 88.00 141 SER A C 1
ATOM 1111 O O . SER A 1 141 ? 4.887 0.561 9.446 1.00 88.00 141 SER A O 1
ATOM 1113 N N . LEU A 1 142 ? 6.097 2.046 8.266 1.00 89.94 142 LEU A N 1
ATOM 1114 C CA . LEU A 1 142 ? 6.593 1.095 7.272 1.00 89.94 142 LEU A CA 1
ATOM 1115 C C . LEU A 1 142 ? 8.061 0.789 7.565 1.00 89.94 142 LEU A C 1
ATOM 1117 O O . LEU A 1 142 ? 8.894 1.698 7.524 1.00 89.94 142 LEU A O 1
ATOM 1121 N N . VAL A 1 143 ? 8.365 -0.477 7.843 1.00 91.06 143 VAL A N 1
ATOM 1122 C CA . VAL A 1 143 ? 9.719 -0.990 8.082 1.00 91.06 143 VAL A CA 1
ATOM 1123 C C . VAL A 1 143 ? 10.127 -1.876 6.912 1.00 91.06 143 VAL A C 1
ATOM 1125 O O . VAL A 1 143 ? 9.335 -2.686 6.445 1.00 91.06 143 VAL A O 1
ATOM 1128 N N . ILE A 1 144 ? 11.359 -1.728 6.431 1.00 91.56 144 ILE A N 1
ATOM 1129 C CA . ILE A 1 144 ? 11.888 -2.506 5.305 1.00 91.56 144 ILE A CA 1
ATOM 1130 C C . ILE A 1 144 ? 12.842 -3.566 5.862 1.00 91.56 144 ILE A C 1
ATOM 1132 O O . ILE A 1 144 ? 13.747 -3.227 6.625 1.00 91.56 144 ILE A O 1
ATOM 1136 N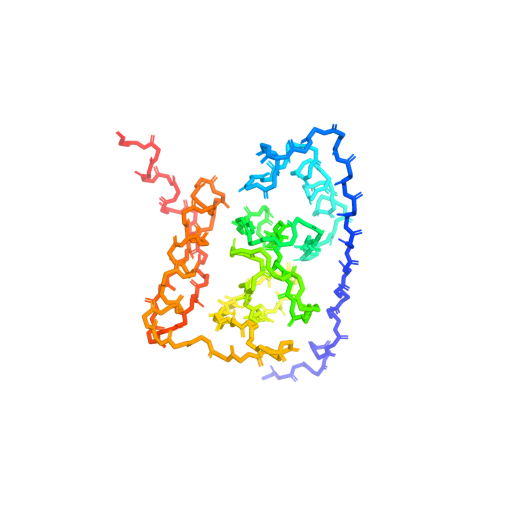 N . ARG A 1 145 ? 12.621 -4.841 5.525 1.00 89.50 145 ARG A N 1
ATOM 1137 C CA . ARG A 1 145 ? 13.475 -5.978 5.912 1.00 89.50 145 ARG A CA 1
ATOM 1138 C C . ARG A 1 145 ? 13.542 -6.978 4.761 1.00 89.50 145 ARG A C 1
ATOM 1140 O O . ARG A 1 145 ? 12.500 -7.331 4.217 1.00 89.50 145 ARG A O 1
ATOM 1147 N N . GLU A 1 146 ? 14.747 -7.429 4.413 1.00 87.44 146 GLU A N 1
ATOM 1148 C CA . GLU A 1 146 ? 14.974 -8.476 3.397 1.00 87.44 146 GLU A CA 1
ATOM 1149 C C . GLU A 1 146 ? 14.257 -8.188 2.057 1.00 87.44 146 GLU A C 1
ATOM 1151 O O . GLU A 1 146 ? 13.587 -9.047 1.488 1.00 87.44 146 GLU A O 1
ATOM 1156 N N . GLY A 1 147 ? 14.309 -6.937 1.580 1.00 85.44 147 GLY A N 1
ATOM 1157 C CA . GLY A 1 147 ? 13.654 -6.523 0.330 1.00 85.44 147 GLY A CA 1
ATOM 1158 C C . GLY A 1 147 ? 12.120 -6.429 0.381 1.00 85.44 147 GLY A C 1
ATOM 1159 O O . GLY A 1 147 ? 11.486 -6.167 -0.643 1.00 85.44 147 GLY A O 1
ATOM 1160 N N . ARG A 1 148 ? 11.502 -6.609 1.556 1.00 89.69 148 ARG A N 1
ATOM 1161 C CA . ARG A 1 148 ? 10.051 -6.502 1.774 1.00 89.69 148 ARG A CA 1
ATOM 1162 C C . ARG A 1 148 ? 9.709 -5.375 2.741 1.00 89.69 148 ARG A C 1
ATOM 1164 O O . ARG A 1 148 ? 10.487 -5.031 3.629 1.00 89.69 148 ARG A O 1
ATOM 1171 N N . GLY A 1 149 ? 8.527 -4.796 2.569 1.00 91.38 149 GLY A N 1
ATOM 1172 C CA . GLY A 1 149 ? 7.962 -3.820 3.495 1.00 91.38 149 GLY A CA 1
ATOM 1173 C C . GLY A 1 149 ? 7.020 -4.488 4.489 1.00 91.38 149 GLY A C 1
ATOM 1174 O O . GLY A 1 149 ? 6.271 -5.382 4.120 1.00 91.38 149 GLY A O 1
ATOM 1175 N N . TYR A 1 150 ? 7.017 -4.029 5.732 1.00 91.06 150 TYR A N 1
ATOM 1176 C CA . TYR A 1 150 ? 6.118 -4.492 6.784 1.00 91.06 150 TYR A CA 1
A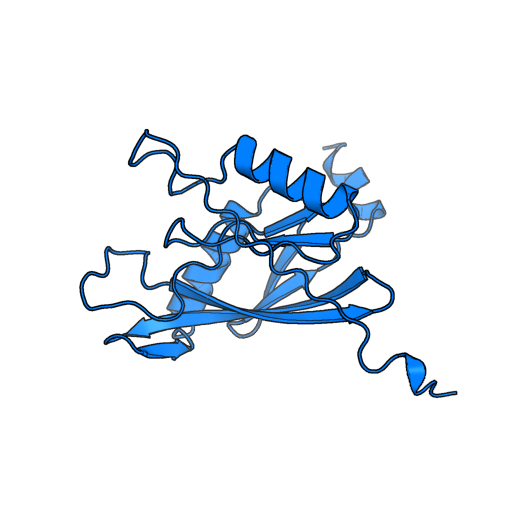TOM 1177 C C . TYR A 1 150 ? 5.483 -3.285 7.464 1.00 91.06 150 TYR A C 1
ATOM 1179 O O . TYR A 1 150 ? 6.195 -2.356 7.858 1.00 91.06 150 TYR A O 1
ATOM 1187 N N . LEU A 1 151 ? 4.154 -3.277 7.594 1.00 90.38 151 LEU A N 1
ATOM 1188 C CA . LEU A 1 151 ? 3.477 -2.256 8.390 1.00 90.38 151 LEU A CA 1
ATOM 1189 C C . LEU A 1 151 ? 3.434 -2.696 9.848 1.00 90.38 151 LEU A C 1
ATOM 1191 O O . LEU A 1 151 ? 2.943 -3.775 10.174 1.00 90.38 151 LEU A O 1
ATOM 1195 N N . GLU A 1 152 ? 3.918 -1.830 10.727 1.00 84.06 152 GLU A N 1
ATOM 1196 C CA . GLU A 1 152 ? 3.847 -2.017 12.169 1.00 84.06 152 GLU A CA 1
ATOM 1197 C C . GLU A 1 152 ? 2.804 -1.062 12.758 1.00 84.06 152 GLU A C 1
ATOM 1199 O O . GLU A 1 152 ? 2.769 0.133 12.439 1.00 84.06 152 GLU A O 1
ATOM 1204 N N . ASN A 1 153 ? 1.950 -1.594 13.637 1.00 68.75 153 ASN A N 1
ATOM 1205 C CA . ASN A 1 153 ? 1.032 -0.785 14.431 1.00 68.75 153 ASN A CA 1
ATOM 1206 C C . ASN A 1 153 ? 1.872 0.109 15.350 1.00 68.75 153 ASN A C 1
ATOM 1208 O O . ASN A 1 153 ? 2.527 -0.392 16.269 1.00 68.75 153 ASN A O 1
ATOM 1212 N N . LYS A 1 154 ? 1.839 1.432 15.157 1.00 61.19 154 LYS A N 1
ATOM 1213 C CA . LYS A 1 154 ? 2.381 2.337 16.178 1.00 61.19 154 LYS A CA 1
ATOM 1214 C C . LYS A 1 154 ? 1.493 2.219 17.405 1.00 61.19 154 LYS A C 1
ATOM 1216 O O . LYS A 1 154 ? 0.347 2.679 17.381 1.00 61.19 154 LYS A O 1
ATOM 1221 N N . LYS A 1 155 ? 2.008 1.605 18.474 1.00 50.28 155 LYS A N 1
ATOM 1222 C CA . LYS A 1 155 ? 1.280 1.547 19.740 1.00 50.28 155 LYS A CA 1
ATOM 1223 C C . LYS A 1 155 ? 0.919 2.982 20.171 1.00 50.28 155 LYS A C 1
ATOM 1225 O O . LYS A 1 155 ? 1.704 3.903 19.930 1.00 50.28 155 LYS A O 1
ATOM 1230 N N . PRO A 1 156 ? -0.254 3.205 20.792 1.00 49.31 156 PRO A N 1
ATOM 1231 C CA . PRO A 1 156 ? -0.704 4.544 21.197 1.00 49.31 156 PRO A CA 1
ATOM 1232 C C . PRO A 1 156 ? 0.339 5.309 22.031 1.00 49.31 156 PRO A C 1
ATOM 1234 O O . PRO A 1 156 ? 0.497 6.519 21.904 1.00 49.31 156 PRO A O 1
ATOM 1237 N N . GLU A 1 157 ? 1.097 4.572 22.832 1.00 45.81 157 GLU A N 1
ATOM 1238 C CA . GLU A 1 157 ? 2.177 5.031 23.703 1.00 45.81 157 GLU A CA 1
ATOM 1239 C C . GLU A 1 157 ? 3.385 5.652 22.970 1.00 45.81 157 GLU A C 1
ATOM 1241 O O . GLU A 1 157 ? 3.999 6.580 23.500 1.00 45.81 157 GLU A O 1
ATOM 1246 N N . ASP A 1 158 ? 3.652 5.275 21.715 1.00 49.34 158 ASP A N 1
ATOM 1247 C CA . ASP A 1 158 ? 4.687 5.915 20.887 1.00 49.34 158 ASP A CA 1
ATOM 1248 C C . ASP A 1 158 ? 4.179 7.171 20.157 1.00 49.34 158 ASP A C 1
ATOM 1250 O O . ASP A 1 158 ? 4.969 8.069 19.855 1.00 49.34 158 ASP A O 1
ATOM 1254 N N . LYS A 1 159 ? 2.858 7.295 19.929 1.00 50.06 159 LYS A N 1
ATOM 1255 C CA . LYS A 1 159 ? 2.239 8.506 19.343 1.00 50.06 159 LYS A CA 1
ATOM 1256 C C . LYS A 1 159 ? 2.359 9.712 20.288 1.00 50.06 159 LYS A C 1
ATOM 1258 O O . LYS A 1 159 ? 2.501 10.842 19.829 1.00 50.06 159 LYS A O 1
ATOM 1263 N N . MET A 1 160 ? 2.361 9.473 21.603 1.00 42.81 160 MET A N 1
ATOM 1264 C CA . MET A 1 160 ? 2.452 10.522 22.628 1.00 42.81 160 MET A CA 1
ATOM 1265 C C . MET A 1 160 ? 3.878 11.065 22.816 1.00 42.81 160 MET A C 1
ATOM 1267 O O . MET A 1 160 ? 4.045 12.227 23.172 1.00 42.81 160 MET A O 1
ATOM 1271 N N . ARG A 1 161 ? 4.920 10.273 22.525 1.00 47.62 161 ARG A N 1
ATOM 1272 C CA . ARG A 1 161 ? 6.326 10.714 22.634 1.00 47.62 161 ARG A CA 1
ATOM 1273 C C . ARG A 1 161 ? 6.803 11.572 21.459 1.00 47.62 161 ARG A C 1
ATOM 1275 O O . ARG A 1 161 ? 7.738 12.346 21.637 1.00 47.62 161 ARG A O 1
ATOM 1282 N N . SER A 1 162 ? 6.178 11.469 20.283 1.00 44.19 162 SER A N 1
ATOM 1283 C CA . SER A 1 162 ? 6.535 12.282 19.107 1.00 44.19 162 SER A CA 1
ATOM 1284 C C . SER A 1 162 ? 5.856 13.654 19.052 1.00 44.19 162 SER A C 1
ATOM 1286 O O . SER A 1 162 ? 6.214 14.453 18.200 1.00 44.19 162 SER A O 1
ATOM 1288 N N . LEU A 1 163 ? 4.875 13.922 19.920 1.00 45.94 163 LEU A N 1
ATOM 1289 C CA . LEU A 1 163 ? 4.183 15.218 20.026 1.00 45.94 163 LEU A CA 1
ATOM 1290 C C . LEU A 1 163 ? 4.796 16.144 21.093 1.00 45.94 163 LEU A C 1
ATOM 1292 O O . LEU A 1 163 ? 4.355 17.277 21.245 1.00 45.94 163 LEU A O 1
ATOM 1296 N N . VAL A 1 164 ? 5.791 15.658 21.845 1.00 46.09 164 VAL A N 1
ATOM 1297 C CA . VAL A 1 164 ? 6.436 16.371 22.969 1.00 46.09 164 VAL A CA 1
ATOM 1298 C C . VAL A 1 164 ? 7.910 16.706 22.657 1.00 46.09 164 VAL A C 1
ATOM 1300 O O . VAL A 1 164 ? 8.670 17.086 23.542 1.00 46.09 164 VAL A O 1
ATOM 1303 N N . LYS A 1 165 ? 8.340 16.577 21.398 1.00 38.03 165 LYS A N 1
ATOM 1304 C CA . LYS A 1 165 ? 9.651 17.033 20.909 1.00 38.03 165 LYS A CA 1
ATOM 1305 C C . LYS A 1 165 ? 9.458 17.990 19.749 1.00 38.03 165 LYS A C 1
ATOM 1307 O O . LYS A 1 165 ? 10.253 18.948 19.680 1.00 38.03 165 LYS A O 1
#

pLDDT: mean 73.11, std 20.25, range [28.58, 92.25]